Protein AF-J9H0K7-F1 (afdb_monomer_lite)

Sequence (136 aa):
MSNNYRELTGREKQRIKKLVTSFCANYDKEYGCLPLDCDCPMLGICFTNSALCRYFRKSVLPEDAGLEAVFTQTPTTHCKQCGKLFPTDGKRVYCSQRCAEEARRKQTAARVRKYRENNNRCNAFALGKPCVARLF

InterPro domains:
  IPR025973 Cysteine-rich VLP domain [PF14194] (6-73)

pLDDT: mean 77.42, std 16.1, range [38.78, 93.62]

Foldseek 3Di:
DPQPFDDDDPVLLVVLVVLCVPPPPQQDPVQDGNVVSDHDPSNDDDDGLVDDDPCCLPGRQVVDPVSNCVSVCQPWDAAPQPRDTARDDPPDRHRDPVSVVVVVVVVVVVVVVVVVVVVVVVVVVVVDDDDPDPDD

Structure (mmCIF, N/CA/C/O backbone):
data_AF-J9H0K7-F1
#
_entry.id   AF-J9H0K7-F1
#
loop_
_atom_site.group_PDB
_atom_site.id
_atom_site.type_symbol
_atom_site.label_atom_id
_atom_site.label_alt_id
_atom_site.label_comp_id
_atom_site.label_asym_id
_atom_site.label_entity_id
_atom_site.label_seq_id
_atom_site.pdbx_PDB_ins_code
_atom_site.Cartn_x
_atom_site.Cartn_y
_atom_site.Cartn_z
_atom_site.occupancy
_atom_site.B_iso_or_equiv
_atom_site.auth_seq_id
_atom_site.auth_comp_id
_atom_site.auth_asym_id
_atom_site.auth_atom_id
_atom_site.pdbx_PDB_model_num
ATOM 1 N N . MET A 1 1 ? -11.414 3.928 -0.462 1.00 40.09 1 MET A N 1
ATOM 2 C CA . MET A 1 1 ? -10.038 3.392 -0.420 1.00 40.09 1 MET A CA 1
ATOM 3 C C . MET A 1 1 ? -9.151 4.499 0.115 1.00 40.09 1 MET A C 1
ATOM 5 O O . MET A 1 1 ? -8.992 5.505 -0.561 1.00 40.09 1 MET A O 1
ATOM 9 N N . SER A 1 2 ? -8.705 4.401 1.366 1.00 41.78 2 SER A N 1
ATOM 10 C CA . SER A 1 2 ? -7.886 5.446 1.985 1.00 41.78 2 SER A CA 1
ATOM 11 C C . SER A 1 2 ? -6.498 5.417 1.344 1.00 41.78 2 SER A C 1
ATOM 13 O O . SER A 1 2 ? -5.718 4.509 1.621 1.00 41.78 2 SER A O 1
ATOM 15 N N . ASN A 1 3 ? -6.212 6.363 0.447 1.00 47.47 3 ASN A N 1
ATOM 16 C CA . ASN A 1 3 ? -4.878 6.539 -0.123 1.00 47.47 3 ASN A CA 1
ATOM 17 C C . ASN A 1 3 ? -3.938 7.016 0.990 1.00 47.47 3 ASN A C 1
ATOM 19 O O . ASN A 1 3 ? -3.848 8.208 1.275 1.00 47.47 3 ASN A O 1
ATOM 23 N N . ASN A 1 4 ? -3.261 6.076 1.648 1.00 54.38 4 ASN A N 1
ATOM 24 C CA . ASN A 1 4 ? -2.157 6.383 2.548 1.00 54.38 4 ASN A CA 1
ATOM 25 C C . ASN A 1 4 ? -0.970 6.853 1.697 1.00 54.38 4 ASN A C 1
ATOM 27 O O . ASN A 1 4 ? -0.172 6.043 1.222 1.00 54.38 4 ASN A O 1
ATOM 31 N N . TYR A 1 5 ? -0.880 8.167 1.479 1.00 57.59 5 TYR A N 1
ATOM 32 C CA . TYR A 1 5 ? 0.278 8.846 0.894 1.00 57.59 5 TYR A CA 1
ATOM 33 C C . TYR A 1 5 ? 1.451 8.787 1.880 1.00 57.59 5 TYR A C 1
ATOM 35 O O . TYR A 1 5 ? 1.783 9.760 2.548 1.00 57.59 5 TYR A O 1
ATOM 43 N N . ARG A 1 6 ? 2.048 7.602 2.018 1.00 69.31 6 ARG A N 1
ATOM 44 C CA . ARG A 1 6 ? 3.327 7.419 2.699 1.00 69.31 6 ARG A CA 1
ATOM 45 C C . ARG A 1 6 ? 4.438 7.562 1.669 1.00 69.31 6 ARG A C 1
ATOM 47 O O . ARG A 1 6 ? 4.398 6.922 0.618 1.00 69.31 6 ARG A O 1
ATOM 54 N N . GLU A 1 7 ? 5.423 8.388 1.991 1.00 71.44 7 GLU A N 1
ATOM 55 C CA . GLU A 1 7 ? 6.642 8.499 1.205 1.00 71.44 7 GLU A CA 1
ATOM 56 C C . GLU A 1 7 ? 7.530 7.269 1.443 1.00 71.44 7 GLU A C 1
ATOM 58 O O . GLU A 1 7 ? 7.718 6.824 2.581 1.00 71.44 7 GLU A O 1
ATOM 63 N N . LEU A 1 8 ? 8.046 6.686 0.361 1.00 75.44 8 LEU A N 1
ATOM 64 C CA . LEU A 1 8 ? 8.943 5.537 0.442 1.00 75.44 8 LEU A CA 1
ATOM 65 C C . LEU A 1 8 ? 10.319 5.954 0.961 1.00 75.44 8 LEU A C 1
ATOM 67 O O . LEU A 1 8 ? 10.913 6.930 0.499 1.00 75.44 8 LEU A O 1
ATOM 71 N N . THR A 1 9 ? 10.869 5.149 1.861 1.00 81.31 9 THR A N 1
ATOM 72 C CA . THR A 1 9 ? 12.253 5.275 2.320 1.00 81.31 9 THR A CA 1
ATOM 73 C C . THR A 1 9 ? 13.233 4.998 1.175 1.00 81.31 9 THR A C 1
ATOM 75 O O . THR A 1 9 ? 12.926 4.275 0.224 1.00 81.31 9 THR A O 1
ATOM 78 N N . GLY A 1 10 ? 14.462 5.516 1.274 1.00 81.44 10 GLY A N 1
ATOM 79 C CA . GLY A 1 10 ? 15.505 5.254 0.271 1.00 81.44 10 GLY A CA 1
ATOM 80 C C . GLY A 1 10 ? 15.779 3.759 0.050 1.00 81.44 10 GLY A C 1
ATOM 81 O O . GLY A 1 10 ? 15.972 3.334 -1.087 1.00 81.44 10 GLY A O 1
ATOM 82 N N . ARG A 1 11 ? 15.704 2.944 1.113 1.00 85.00 11 ARG A N 1
ATOM 83 C CA . ARG A 1 11 ? 15.857 1.480 1.033 1.00 85.00 11 ARG A CA 1
ATOM 84 C C . ARG A 1 11 ? 14.715 0.816 0.262 1.00 85.00 11 ARG A C 1
ATOM 86 O O . ARG A 1 11 ? 14.965 -0.061 -0.557 1.00 85.00 11 ARG A O 1
ATOM 93 N N . GLU A 1 12 ? 13.473 1.237 0.493 1.00 85.44 12 GLU A N 1
ATOM 94 C CA . GLU A 1 12 ? 12.313 0.729 -0.253 1.00 85.44 12 GLU A CA 1
ATOM 95 C C . GLU A 1 12 ? 12.421 1.103 -1.739 1.00 85.44 12 GLU A C 1
ATOM 97 O O . GLU A 1 12 ? 12.260 0.236 -2.596 1.00 85.44 12 GLU A O 1
ATOM 102 N N . LYS A 1 13 ? 12.814 2.347 -2.056 1.00 85.06 13 LYS A N 1
ATOM 103 C CA . LYS A 1 13 ? 13.068 2.783 -3.443 1.00 85.06 13 LYS A CA 1
ATOM 104 C C . LYS A 1 13 ? 14.152 1.932 -4.120 1.00 85.06 13 LYS A C 1
ATOM 106 O O . LYS A 1 13 ? 13.975 1.516 -5.259 1.00 85.06 13 LYS A O 1
ATOM 111 N N . GLN A 1 14 ? 15.256 1.635 -3.431 1.00 88.19 14 GLN A N 1
ATOM 112 C CA . GLN A 1 14 ? 16.325 0.776 -3.963 1.00 88.19 14 GLN A CA 1
ATOM 113 C C . GLN A 1 14 ? 15.848 -0.654 -4.249 1.00 88.19 14 GLN A C 1
ATOM 115 O O . GLN A 1 14 ? 16.194 -1.212 -5.288 1.00 88.19 14 GLN A O 1
ATOM 120 N N . ARG A 1 15 ? 15.031 -1.240 -3.365 1.00 89.94 15 ARG A N 1
ATOM 121 C CA . ARG A 1 15 ? 14.465 -2.585 -3.572 1.00 89.94 15 ARG A CA 1
ATOM 122 C C . ARG A 1 15 ? 13.531 -2.629 -4.774 1.00 89.94 15 ARG A C 1
ATOM 124 O O . ARG A 1 15 ? 13.651 -3.538 -5.585 1.00 89.94 15 ARG A O 1
ATOM 131 N N . ILE A 1 16 ? 12.672 -1.620 -4.935 1.00 89.38 16 ILE A N 1
ATOM 132 C CA . ILE A 1 16 ? 11.809 -1.491 -6.119 1.00 89.38 16 ILE A CA 1
ATOM 133 C C . ILE A 1 16 ? 12.656 -1.422 -7.386 1.00 89.38 16 ILE A C 1
ATOM 135 O O . ILE A 1 16 ? 12.414 -2.192 -8.310 1.00 89.38 16 ILE A O 1
ATOM 139 N N . LYS A 1 17 ? 13.681 -0.558 -7.410 1.00 90.00 17 LYS A N 1
ATOM 140 C CA . LYS A 1 17 ? 14.594 -0.453 -8.556 1.00 90.00 17 LYS A CA 1
ATOM 141 C C . LYS A 1 17 ? 15.212 -1.803 -8.901 1.00 90.00 17 LYS A C 1
ATOM 143 O O . LYS A 1 17 ? 15.156 -2.207 -10.056 1.00 90.00 17 LYS A O 1
ATOM 148 N N . LYS A 1 18 ? 15.724 -2.524 -7.896 1.00 92.12 18 LYS A N 1
ATOM 149 C CA . LYS A 1 18 ? 16.296 -3.862 -8.080 1.00 92.12 18 LYS A CA 1
ATOM 150 C C . LYS A 1 18 ? 15.282 -4.811 -8.717 1.00 92.12 18 LYS A C 1
ATOM 152 O O . LYS A 1 18 ? 15.577 -5.370 -9.765 1.00 92.12 18 LYS A O 1
ATOM 157 N N . LEU A 1 19 ? 14.089 -4.923 -8.134 1.00 92.56 19 LEU A N 1
ATOM 158 C CA . LEU A 1 19 ? 13.028 -5.801 -8.628 1.00 92.56 19 LEU A CA 1
ATOM 159 C C . LEU A 1 19 ? 12.619 -5.493 -10.070 1.00 92.56 19 LEU A C 1
ATOM 161 O O . LEU A 1 19 ? 12.466 -6.408 -10.873 1.00 92.56 19 LEU A O 1
ATOM 165 N N . VAL A 1 20 ? 12.479 -4.212 -10.414 1.00 91.31 20 VAL A N 1
ATOM 166 C CA . VAL A 1 20 ? 12.173 -3.795 -11.787 1.00 91.31 20 VAL A CA 1
ATOM 167 C C . VAL A 1 20 ? 13.286 -4.240 -12.732 1.00 91.31 20 VAL A C 1
ATOM 169 O O . VAL A 1 20 ? 13.004 -4.876 -13.738 1.00 91.31 20 VAL A O 1
ATOM 172 N N . THR A 1 21 ? 14.546 -3.974 -12.386 1.00 91.56 21 THR A N 1
ATOM 173 C CA . THR A 1 21 ? 15.681 -4.307 -13.258 1.00 91.56 21 THR A CA 1
ATOM 174 C C . THR A 1 21 ? 15.970 -5.803 -13.376 1.00 91.56 21 THR A C 1
ATOM 176 O O . THR A 1 21 ? 16.579 -6.202 -14.360 1.00 91.56 21 THR A O 1
ATOM 179 N N . SER A 1 22 ? 15.584 -6.624 -12.391 1.00 91.38 22 SER A N 1
ATOM 180 C CA . SER A 1 22 ? 15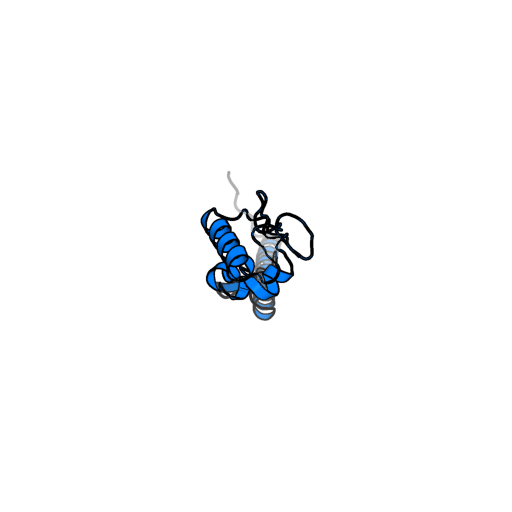.937 -8.051 -12.366 1.00 91.38 22 SER A CA 1
ATOM 181 C C . SER A 1 22 ? 14.785 -9.004 -12.678 1.00 91.38 22 SER A C 1
ATOM 183 O O . SER A 1 22 ? 15.051 -10.110 -13.130 1.00 91.38 22 SER A O 1
ATOM 185 N N . PHE A 1 23 ? 13.531 -8.617 -12.423 1.00 92.06 23 PHE A N 1
ATOM 186 C CA . PHE A 1 23 ? 12.375 -9.523 -12.523 1.00 92.06 23 PHE A CA 1
ATOM 187 C C . PHE A 1 23 ? 11.227 -8.995 -13.395 1.00 92.06 23 PHE A C 1
ATOM 189 O O . PHE A 1 23 ? 10.316 -9.751 -13.725 1.00 92.06 23 PHE A O 1
ATOM 196 N N . CYS A 1 24 ? 11.213 -7.714 -13.775 1.00 93.25 24 CYS A N 1
ATOM 197 C CA . CYS A 1 24 ? 10.124 -7.186 -14.595 1.00 93.25 24 CYS A CA 1
ATOM 198 C C . CYS A 1 24 ? 10.302 -7.588 -16.064 1.00 93.25 24 CYS A C 1
ATOM 200 O O . CYS A 1 24 ? 11.134 -7.020 -16.761 1.00 93.25 24 CYS A O 1
ATOM 202 N N . ALA A 1 25 ? 9.447 -8.484 -16.566 1.00 93.62 25 ALA A N 1
ATOM 203 C CA . ALA A 1 25 ? 9.477 -8.915 -17.971 1.00 93.62 25 ALA A CA 1
ATOM 204 C C . ALA A 1 25 ? 9.168 -7.794 -18.984 1.00 93.62 25 ALA A C 1
ATOM 206 O O . ALA A 1 25 ? 9.424 -7.938 -20.172 1.00 93.62 25 ALA A O 1
ATOM 207 N N . ASN A 1 26 ? 8.599 -6.681 -18.514 1.00 91.69 26 ASN A N 1
ATOM 208 C CA . ASN A 1 26 ? 8.220 -5.531 -19.337 1.00 91.69 26 ASN A CA 1
ATOM 209 C C . ASN A 1 26 ? 9.252 -4.394 -19.295 1.00 91.69 26 ASN A C 1
ATOM 211 O O . ASN A 1 26 ? 8.959 -3.299 -19.777 1.00 91.69 26 ASN A O 1
ATOM 215 N N . TYR A 1 27 ? 10.388 -4.602 -18.627 1.00 92.69 27 TYR A N 1
ATOM 216 C CA . TYR A 1 27 ? 11.428 -3.594 -18.479 1.00 92.69 27 TYR A CA 1
ATOM 217 C C . TYR A 1 27 ? 12.668 -3.984 -19.276 1.00 92.69 27 TYR A C 1
ATOM 219 O O . TYR A 1 27 ? 13.203 -5.075 -19.098 1.00 92.69 27 TYR A O 1
ATOM 227 N N . ASP A 1 28 ? 13.140 -3.049 -20.089 1.00 91.19 28 ASP A N 1
ATOM 228 C CA . ASP A 1 28 ? 14.411 -3.103 -20.788 1.00 91.19 28 ASP A CA 1
ATOM 229 C C . ASP A 1 28 ? 15.289 -1.905 -20.384 1.00 91.19 28 ASP A C 1
ATOM 231 O O . ASP A 1 28 ? 14.794 -0.830 -20.038 1.00 91.19 28 ASP A O 1
ATOM 235 N N . LYS A 1 29 ? 16.613 -2.090 -20.382 1.00 86.75 29 LYS A N 1
ATOM 236 C CA . LYS A 1 29 ? 17.559 -1.057 -19.938 1.00 86.75 29 LYS A CA 1
ATOM 237 C C . LYS A 1 29 ? 17.744 0.065 -20.964 1.00 86.75 29 LYS A C 1
ATOM 239 O O . LYS A 1 29 ? 18.021 1.190 -20.555 1.00 86.75 29 LYS A O 1
ATOM 244 N N . GLU A 1 30 ? 17.646 -0.242 -22.252 1.00 87.62 30 GLU A N 1
ATOM 245 C CA . GLU A 1 30 ? 17.814 0.711 -23.353 1.00 87.62 30 GLU A CA 1
ATOM 246 C C . GLU A 1 30 ? 16.490 1.394 -23.695 1.00 87.62 30 GLU A C 1
ATOM 248 O O . GLU A 1 30 ? 16.465 2.603 -23.913 1.00 87.62 30 GLU A O 1
ATOM 253 N N . TYR A 1 31 ? 15.389 0.638 -23.681 1.00 85.38 31 TYR A N 1
ATOM 254 C CA . TYR A 1 31 ? 14.077 1.118 -24.132 1.00 85.38 31 TYR A CA 1
ATOM 255 C C . TYR A 1 31 ? 13.106 1.477 -22.995 1.00 85.38 31 TYR A C 1
ATOM 257 O O . TYR A 1 31 ? 12.049 2.055 -23.241 1.00 85.38 31 TYR A O 1
ATOM 265 N N . GLY A 1 32 ? 13.430 1.161 -21.738 1.00 88.19 32 GLY A N 1
ATOM 266 C CA . GLY A 1 32 ? 12.565 1.457 -20.596 1.00 88.19 32 GLY A CA 1
ATOM 267 C C . GLY A 1 32 ? 11.390 0.481 -20.472 1.00 88.19 32 GLY A C 1
ATOM 268 O O . GLY A 1 32 ? 11.569 -0.734 -20.437 1.00 88.19 32 GLY A O 1
ATOM 269 N N . CYS A 1 33 ? 10.167 0.984 -20.299 1.00 90.38 33 CYS A N 1
ATOM 270 C CA . CYS A 1 33 ? 8.979 0.145 -20.149 1.00 90.38 33 CYS A CA 1
ATOM 271 C C . CYS A 1 33 ? 8.351 -0.162 -21.514 1.00 90.38 33 CYS A C 1
ATOM 273 O O . CYS A 1 33 ? 7.629 0.673 -22.049 1.00 90.38 33 CYS A O 1
ATOM 275 N N . LEU A 1 34 ? 8.555 -1.381 -22.025 1.00 89.88 34 LEU A N 1
ATOM 276 C CA . LEU A 1 34 ? 8.142 -1.785 -23.380 1.00 89.88 34 LEU A CA 1
ATOM 277 C C . LEU A 1 34 ? 6.652 -1.537 -23.689 1.00 89.88 34 LEU A C 1
ATOM 279 O O . 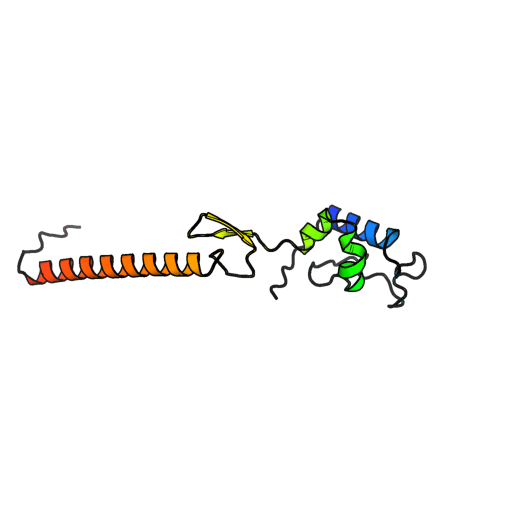LEU A 1 34 ? 6.347 -1.044 -24.762 1.00 89.88 34 LEU A O 1
ATOM 283 N N . PRO A 1 35 ? 5.687 -1.813 -22.785 1.00 88.50 35 PRO A N 1
ATOM 284 C CA . PRO A 1 35 ? 4.276 -1.555 -23.083 1.00 88.50 35 PRO A CA 1
ATOM 285 C C . PRO A 1 35 ? 3.884 -0.071 -23.098 1.00 88.50 35 PRO A C 1
ATOM 287 O O . PRO A 1 35 ? 2.754 0.245 -23.463 1.00 88.50 35 PRO A O 1
ATOM 290 N N . LEU A 1 36 ? 4.742 0.815 -22.588 1.00 84.75 36 LEU A N 1
ATOM 291 C CA . LEU A 1 36 ? 4.467 2.247 -22.451 1.00 84.75 36 LEU A CA 1
ATOM 292 C C . LEU A 1 36 ? 5.377 3.116 -23.329 1.00 84.75 36 LEU A C 1
ATOM 294 O O . LEU A 1 36 ? 5.151 4.323 -23.371 1.00 84.75 36 LEU A O 1
ATOM 298 N N . ASP A 1 37 ? 6.391 2.525 -23.971 1.00 85.62 37 ASP A N 1
ATOM 299 C CA . ASP A 1 37 ? 7.416 3.204 -24.774 1.00 85.62 37 ASP A CA 1
ATOM 300 C C . ASP A 1 37 ? 8.007 4.448 -24.080 1.00 85.62 37 ASP A C 1
ATOM 302 O O . ASP A 1 37 ? 8.245 5.491 -24.690 1.00 85.62 37 ASP A O 1
ATOM 306 N N . CYS A 1 38 ? 8.200 4.364 -22.761 1.00 84.38 38 CYS A N 1
ATOM 307 C CA . CYS A 1 38 ? 8.736 5.451 -21.948 1.00 84.38 38 CYS A CA 1
ATOM 308 C C . CYS A 1 38 ? 9.507 4.932 -20.730 1.00 84.38 38 CYS A C 1
ATOM 310 O O . CYS A 1 38 ? 9.494 3.736 -20.415 1.00 84.38 38 CYS A O 1
ATOM 312 N N . ASP A 1 39 ? 10.162 5.847 -20.012 1.00 85.62 39 ASP A N 1
ATOM 313 C CA . ASP A 1 39 ? 10.842 5.524 -18.762 1.00 85.62 39 ASP A CA 1
ATOM 314 C C . ASP A 1 39 ? 9.905 4.812 -17.787 1.00 85.62 39 ASP A C 1
ATOM 316 O O . ASP A 1 39 ? 8.753 5.201 -17.573 1.00 85.62 39 ASP A O 1
ATOM 320 N N . CYS A 1 40 ? 10.417 3.762 -17.142 1.00 86.50 40 CYS A N 1
ATOM 321 C CA . CYS A 1 40 ? 9.610 3.007 -16.204 1.00 86.50 40 CYS A CA 1
ATOM 322 C C . CYS A 1 40 ? 9.138 3.926 -15.063 1.00 86.50 40 CYS A C 1
ATOM 324 O O . CYS A 1 40 ? 9.970 4.441 -14.306 1.00 86.50 40 CYS A O 1
ATOM 326 N N . PRO A 1 41 ? 7.817 4.067 -14.834 1.00 80.25 41 PRO A N 1
ATOM 327 C CA . PRO A 1 41 ? 7.307 4.898 -13.744 1.00 80.25 41 PRO A CA 1
ATOM 328 C C . PRO A 1 41 ? 7.768 4.374 -12.379 1.00 80.25 41 PRO A C 1
ATOM 330 O O . PRO A 1 41 ? 7.802 5.118 -11.402 1.00 80.25 41 PRO A O 1
ATOM 333 N N . MET A 1 42 ? 8.163 3.095 -12.313 1.00 82.00 42 MET A N 1
ATOM 334 C CA . MET A 1 42 ? 8.717 2.465 -11.118 1.00 82.00 42 MET A CA 1
ATOM 335 C C . MET A 1 42 ? 10.208 2.765 -10.888 1.00 82.00 42 MET A C 1
ATOM 337 O O . MET A 1 42 ? 10.785 2.210 -9.957 1.00 82.00 42 MET A O 1
ATOM 341 N N . LEU A 1 43 ? 10.843 3.611 -11.706 1.00 83.25 43 LEU A N 1
ATOM 342 C CA . LEU A 1 43 ? 12.234 4.060 -11.548 1.00 83.25 43 LEU A CA 1
ATOM 343 C C . LEU A 1 43 ? 12.364 5.587 -11.375 1.00 83.25 43 LEU A C 1
ATOM 345 O O . LEU A 1 43 ? 13.461 6.065 -11.074 1.00 83.25 43 LEU A O 1
ATOM 349 N N . GLY A 1 44 ? 11.259 6.329 -11.519 1.00 74.12 44 GLY A N 1
ATOM 350 C CA . GLY A 1 44 ? 11.207 7.792 -11.473 1.00 74.12 44 GLY A CA 1
ATOM 351 C C . GLY A 1 44 ? 11.348 8.418 -10.078 1.00 74.12 44 GLY A C 1
ATOM 352 O O . GLY A 1 44 ? 11.526 7.748 -9.064 1.00 74.12 44 GLY A O 1
ATOM 353 N N . ILE A 1 45 ? 11.286 9.750 -10.024 1.00 56.78 45 ILE A N 1
ATOM 354 C CA . ILE A 1 45 ? 11.656 10.550 -8.841 1.00 56.78 45 ILE A CA 1
ATOM 355 C C . ILE A 1 45 ? 10.529 10.589 -7.781 1.00 56.78 45 ILE A C 1
ATOM 357 O O . ILE A 1 45 ? 10.799 10.733 -6.586 1.00 56.78 45 ILE A O 1
ATOM 361 N N . CYS A 1 46 ? 9.272 10.368 -8.183 1.00 52.66 46 CYS A N 1
ATOM 362 C CA . CYS A 1 46 ? 8.087 10.647 -7.364 1.00 52.66 46 CYS A CA 1
ATOM 363 C C . CYS A 1 46 ? 7.267 9.380 -7.068 1.00 52.66 46 CYS A C 1
ATOM 365 O O . CYS A 1 46 ? 6.227 9.143 -7.680 1.00 52.66 46 CYS A O 1
ATOM 367 N N . PHE A 1 47 ? 7.701 8.560 -6.109 1.00 57.81 47 PHE A N 1
ATOM 368 C CA . PHE A 1 47 ? 6.878 7.440 -5.642 1.00 57.81 47 PHE A CA 1
ATOM 369 C C . PHE A 1 47 ? 5.917 7.888 -4.545 1.00 57.81 47 PHE A C 1
ATOM 371 O O . PHE A 1 47 ? 6.342 8.277 -3.459 1.00 57.81 47 PHE A O 1
ATOM 378 N N . THR A 1 48 ? 4.623 7.732 -4.794 1.00 56.53 48 THR A N 1
ATOM 379 C CA . THR A 1 48 ? 3.610 7.645 -3.739 1.00 56.53 48 THR A CA 1
ATOM 380 C C . THR A 1 48 ? 3.046 6.225 -3.755 1.00 56.53 48 THR A C 1
ATOM 382 O O . THR A 1 48 ? 2.849 5.653 -4.829 1.00 56.53 48 THR A O 1
ATOM 385 N N . ASN A 1 49 ? 2.804 5.623 -2.581 1.00 59.94 49 ASN A N 1
ATOM 386 C CA . ASN A 1 49 ? 2.302 4.240 -2.461 1.00 59.94 49 ASN A CA 1
ATOM 387 C C . ASN A 1 49 ? 1.032 3.951 -3.294 1.00 59.94 49 ASN A C 1
ATOM 389 O O . ASN A 1 49 ? 0.738 2.793 -3.586 1.00 59.94 49 ASN A O 1
ATOM 393 N N . SER A 1 50 ? 0.274 4.981 -3.684 1.00 58.22 50 SER A N 1
ATOM 394 C CA . SER A 1 50 ? -0.969 4.882 -4.456 1.00 58.22 50 SER A CA 1
A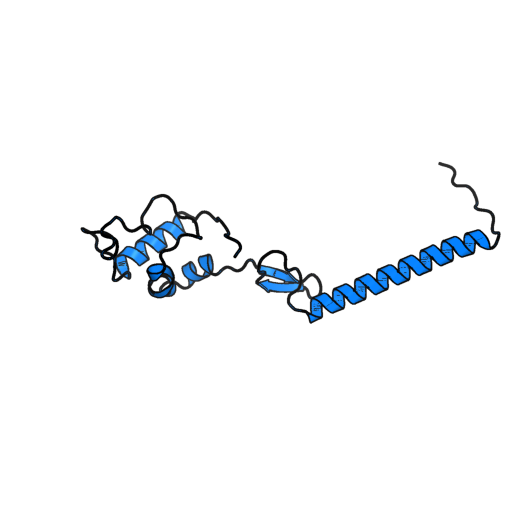TOM 395 C C . SER A 1 50 ? -0.783 4.712 -5.971 1.00 58.22 50 SER A C 1
ATOM 397 O O . SER A 1 50 ? -1.754 4.370 -6.644 1.00 58.22 50 SER A O 1
ATOM 399 N N . ALA A 1 51 ? 0.425 4.898 -6.515 1.00 68.81 51 ALA A N 1
ATOM 400 C CA . ALA A 1 51 ? 0.681 4.893 -7.961 1.00 68.81 51 ALA A CA 1
ATOM 401 C C . ALA A 1 51 ? 1.582 3.737 -8.437 1.00 68.81 51 ALA A C 1
ATOM 403 O O . ALA A 1 51 ? 2.242 3.850 -9.469 1.00 68.81 51 ALA A O 1
ATOM 404 N N . LEU A 1 52 ? 1.634 2.616 -7.706 1.00 77.06 52 LEU A N 1
ATOM 405 C CA . LEU A 1 52 ? 2.374 1.444 -8.179 1.00 77.06 52 LEU A CA 1
ATOM 406 C C . LEU A 1 52 ? 1.804 0.921 -9.505 1.00 77.06 52 LEU A C 1
ATOM 408 O O . LEU A 1 52 ? 0.591 0.758 -9.661 1.00 77.06 52 LEU A O 1
ATOM 412 N N . CYS A 1 53 ? 2.698 0.587 -10.438 1.00 85.06 53 CYS A N 1
ATOM 413 C CA . CYS A 1 53 ? 2.351 -0.068 -11.693 1.00 85.06 53 CYS A CA 1
ATOM 414 C C . CYS A 1 53 ? 1.557 -1.356 -11.412 1.00 85.06 53 CYS A C 1
ATOM 416 O O . CYS A 1 53 ? 1.935 -2.169 -10.564 1.00 85.06 53 CYS A O 1
ATOM 418 N N . ARG A 1 54 ? 0.448 -1.559 -12.139 1.00 86.50 54 ARG A N 1
ATOM 419 C CA . ARG A 1 54 ? -0.439 -2.719 -11.938 1.00 86.50 54 ARG A CA 1
ATOM 420 C C . ARG A 1 54 ? 0.285 -4.045 -12.164 1.00 86.50 54 ARG A C 1
ATOM 422 O O . ARG A 1 54 ? 0.059 -4.979 -11.402 1.00 86.50 54 ARG A O 1
ATOM 429 N N . TYR A 1 55 ? 1.142 -4.111 -13.184 1.00 89.38 55 TYR A N 1
ATOM 430 C CA . TYR A 1 55 ? 1.958 -5.291 -13.459 1.00 89.38 55 TYR A CA 1
ATOM 431 C C . TYR A 1 55 ? 2.974 -5.520 -12.341 1.00 89.38 55 TYR A C 1
ATOM 433 O O . TYR A 1 55 ? 3.031 -6.611 -11.783 1.00 89.38 55 TYR A O 1
ATOM 441 N N . PHE A 1 56 ? 3.687 -4.464 -11.930 1.00 89.69 56 PHE A N 1
ATOM 442 C CA . PHE A 1 56 ? 4.640 -4.543 -10.824 1.00 89.69 56 PHE A CA 1
ATOM 443 C C . PHE A 1 56 ? 3.980 -5.110 -9.563 1.00 89.69 56 PHE A C 1
ATOM 445 O O . PHE A 1 56 ? 4.453 -6.096 -9.016 1.00 89.69 56 PHE A O 1
ATOM 452 N N . ARG A 1 57 ? 2.829 -4.567 -9.151 1.00 87.38 57 ARG A N 1
ATOM 453 C CA . ARG A 1 57 ? 2.115 -5.024 -7.950 1.00 87.38 57 ARG A CA 1
ATOM 454 C C . ARG A 1 57 ? 1.678 -6.491 -8.011 1.00 87.38 57 ARG A C 1
ATOM 456 O O . ARG A 1 57 ? 1.642 -7.137 -6.973 1.00 87.38 57 ARG A O 1
ATOM 463 N N . LYS A 1 58 ? 1.289 -6.991 -9.186 1.00 88.19 58 LYS A N 1
ATOM 464 C CA . LYS A 1 58 ? 0.745 -8.349 -9.341 1.00 88.19 58 LYS A CA 1
ATOM 465 C C . LYS A 1 58 ? 1.810 -9.411 -9.595 1.00 88.19 58 LYS A C 1
ATOM 467 O O . LYS A 1 58 ? 1.624 -10.538 -9.162 1.00 88.19 58 LYS A O 1
ATOM 472 N N . SER A 1 59 ? 2.865 -9.064 -10.325 1.00 90.94 59 SER A N 1
ATOM 473 C CA . SER A 1 59 ? 3.791 -10.045 -10.903 1.00 90.94 59 SER A CA 1
ATOM 474 C C . SER A 1 59 ? 5.230 -9.881 -10.433 1.00 90.94 59 SER A C 1
ATOM 476 O O . SER A 1 59 ? 5.978 -10.841 -10.494 1.00 90.94 59 SER A O 1
ATOM 478 N N . VAL A 1 60 ? 5.625 -8.692 -9.970 1.00 91.69 60 VAL A N 1
ATOM 479 C CA . VAL A 1 60 ? 7.022 -8.400 -9.599 1.00 91.69 60 VAL A CA 1
ATOM 480 C C . VAL A 1 60 ? 7.175 -8.204 -8.088 1.00 91.69 60 VAL A C 1
ATOM 482 O O . VAL A 1 60 ? 8.136 -8.670 -7.492 1.00 91.69 60 VAL A O 1
ATOM 485 N N . LEU A 1 61 ? 6.219 -7.529 -7.447 1.00 89.69 61 LEU A N 1
ATOM 486 C CA . LEU A 1 61 ? 6.215 -7.262 -6.010 1.00 89.69 61 LEU A CA 1
ATOM 487 C C . LEU A 1 61 ? 6.161 -8.534 -5.140 1.00 89.69 61 LEU A C 1
ATOM 489 O O . LEU A 1 61 ? 6.843 -8.529 -4.116 1.00 89.69 61 LEU A O 1
ATOM 493 N N . PRO A 1 62 ? 5.429 -9.609 -5.511 1.00 90.06 62 PRO A N 1
ATOM 494 C CA . PRO A 1 62 ? 5.410 -10.845 -4.723 1.00 90.06 62 PRO A CA 1
ATOM 495 C C . PRO A 1 62 ? 6.775 -11.533 -4.577 1.00 90.06 62 PRO A C 1
ATOM 497 O O . PRO A 1 62 ? 6.959 -12.303 -3.639 1.00 90.06 62 PRO A O 1
ATOM 500 N N . GLU A 1 63 ? 7.751 -11.233 -5.445 1.00 91.50 63 GLU A N 1
ATOM 501 C CA . GLU A 1 63 ? 9.118 -11.770 -5.313 1.00 91.50 63 GLU A CA 1
ATOM 502 C C . GLU A 1 63 ? 9.881 -11.203 -4.111 1.00 91.50 63 GLU A C 1
ATOM 504 O O . GLU A 1 63 ? 10.916 -11.728 -3.701 1.00 91.50 63 GLU A O 1
ATOM 509 N N . ASP A 1 64 ? 9.373 -10.131 -3.505 1.00 87.44 64 ASP A N 1
ATOM 510 C CA . ASP A 1 64 ? 9.909 -9.596 -2.268 1.00 87.44 64 ASP A CA 1
ATOM 511 C C . ASP A 1 64 ? 8.800 -9.442 -1.224 1.00 87.44 64 ASP A C 1
ATOM 513 O O . ASP A 1 64 ? 8.249 -8.358 -1.024 1.00 87.44 64 ASP A O 1
ATOM 517 N N . ALA A 1 65 ? 8.535 -10.525 -0.490 1.00 84.38 65 ALA A N 1
ATOM 518 C CA . ALA A 1 65 ? 7.545 -10.564 0.589 1.00 84.38 65 ALA A CA 1
ATOM 519 C C . ALA A 1 65 ? 7.758 -9.468 1.655 1.00 84.38 65 ALA A C 1
ATOM 521 O O . ALA A 1 65 ? 6.804 -8.949 2.240 1.00 84.38 65 ALA A O 1
ATOM 522 N N . GLY A 1 66 ? 9.011 -9.076 1.913 1.00 83.25 66 GLY A N 1
ATOM 523 C CA . GLY A 1 66 ? 9.318 -8.025 2.882 1.00 83.25 66 GLY A CA 1
ATOM 524 C C . GLY A 1 66 ? 8.933 -6.636 2.374 1.00 83.25 66 GLY A C 1
ATOM 525 O O . GLY A 1 66 ? 8.510 -5.788 3.158 1.00 83.25 66 GLY A O 1
ATOM 526 N N . LEU A 1 67 ? 9.079 -6.396 1.071 1.00 85.12 67 LEU A N 1
ATOM 527 C CA . LEU A 1 67 ? 8.624 -5.169 0.429 1.00 85.12 67 LEU A CA 1
ATOM 528 C C . LEU A 1 67 ? 7.104 -5.190 0.210 1.00 85.12 67 LEU A C 1
ATOM 530 O O . LEU A 1 67 ? 6.443 -4.181 0.440 1.00 85.12 67 LEU A O 1
ATOM 534 N N . GLU A 1 68 ? 6.526 -6.332 -0.156 1.00 84.69 68 GLU A N 1
ATOM 535 C CA . GLU A 1 68 ? 5.080 -6.518 -0.277 1.00 84.69 68 GLU A CA 1
ATOM 536 C C . GLU A 1 68 ? 4.361 -6.183 1.034 1.00 84.69 68 GLU A C 1
ATOM 538 O O . GLU A 1 68 ? 3.359 -5.464 1.019 1.00 84.69 68 GLU A O 1
ATOM 543 N N . ALA A 1 69 ? 4.913 -6.600 2.179 1.00 80.50 69 ALA A N 1
ATOM 544 C CA . ALA A 1 69 ? 4.405 -6.247 3.503 1.00 80.50 69 ALA A CA 1
ATOM 545 C C . ALA A 1 69 ? 4.323 -4.725 3.727 1.00 80.50 69 ALA A C 1
ATOM 547 O O . ALA A 1 69 ? 3.427 -4.250 4.417 1.00 80.50 69 ALA A O 1
ATOM 548 N N . VAL A 1 70 ? 5.217 -3.927 3.134 1.00 78.56 70 VAL A N 1
ATOM 549 C CA . VAL A 1 70 ? 5.167 -2.453 3.216 1.00 78.56 70 VAL A CA 1
ATOM 550 C C . VAL A 1 70 ? 3.944 -1.896 2.494 1.00 78.56 70 VAL A C 1
ATOM 552 O O . VAL A 1 70 ? 3.305 -0.964 2.984 1.00 78.56 70 VAL A O 1
ATOM 555 N N . PHE A 1 71 ? 3.594 -2.479 1.350 1.00 76.12 71 PHE A N 1
ATOM 556 C CA . PHE A 1 71 ? 2.462 -2.044 0.531 1.00 76.12 71 PHE A CA 1
ATOM 557 C C . PHE A 1 71 ? 1.127 -2.668 0.949 1.00 76.12 71 PHE A C 1
ATOM 559 O O . PHE A 1 71 ? 0.068 -2.139 0.609 1.00 76.12 71 PHE A O 1
ATOM 566 N N . THR A 1 72 ? 1.167 -3.771 1.693 1.00 71.81 72 THR A N 1
ATOM 567 C CA . THR A 1 72 ? -0.006 -4.474 2.235 1.00 71.81 72 THR A CA 1
ATOM 568 C C . THR A 1 72 ? -0.264 -4.171 3.708 1.00 71.81 72 THR A C 1
ATOM 570 O O . THR A 1 72 ? -1.264 -4.649 4.237 1.00 71.81 72 THR A O 1
ATOM 573 N N . GLN A 1 73 ? 0.577 -3.353 4.358 1.00 62.16 73 GLN A N 1
ATOM 574 C CA . GLN A 1 73 ? 0.408 -2.887 5.737 1.00 62.16 73 GLN A CA 1
ATOM 575 C C . GLN A 1 73 ? -0.938 -2.160 5.910 1.00 62.16 73 GLN A C 1
ATOM 577 O O . GLN A 1 73 ? -1.045 -0.935 5.842 1.00 62.16 73 GLN A O 1
ATOM 582 N N . THR A 1 74 ? -1.993 -2.929 6.171 1.00 60.50 74 THR A N 1
ATOM 583 C CA . THR A 1 74 ? -3.206 -2.444 6.816 1.00 60.50 74 THR A CA 1
ATOM 584 C C . THR A 1 74 ? -2.781 -1.935 8.187 1.00 60.50 74 THR A C 1
ATOM 586 O O . THR A 1 74 ? -2.230 -2.732 8.955 1.00 60.50 74 THR A O 1
ATOM 589 N N . PRO A 1 75 ? -2.977 -0.644 8.510 1.00 60.72 75 PRO A N 1
ATOM 590 C CA . PRO A 1 75 ? -2.606 -0.123 9.815 1.00 60.72 75 PRO A CA 1
ATOM 591 C C . PRO A 1 75 ? -3.261 -0.999 10.880 1.00 60.72 75 PRO A C 1
ATOM 593 O O . PRO A 1 75 ? -4.467 -1.233 10.851 1.00 60.72 75 PRO A O 1
ATOM 596 N N . THR A 1 76 ? -2.461 -1.562 11.777 1.00 67.31 76 THR A N 1
ATOM 597 C CA . THR A 1 76 ? -2.963 -2.406 12.857 1.00 67.31 76 THR A CA 1
ATOM 598 C C . THR A 1 76 ? -3.241 -1.535 14.070 1.00 67.31 76 THR A C 1
ATOM 600 O O . THR A 1 76 ? -2.454 -0.667 14.444 1.00 67.31 76 THR A O 1
ATOM 603 N N . THR A 1 77 ? -4.401 -1.729 14.689 1.00 77.25 77 THR A N 1
ATOM 604 C CA . THR A 1 77 ? -4.770 -1.035 15.924 1.00 77.25 77 THR A CA 1
ATOM 605 C C . THR A 1 77 ? -5.225 -2.039 16.973 1.00 77.25 77 THR A C 1
ATOM 607 O O . THR A 1 77 ? -5.565 -3.182 16.661 1.00 77.25 77 THR A O 1
ATOM 610 N N . HIS A 1 78 ? -5.200 -1.627 18.236 1.00 85.12 78 HIS A N 1
ATOM 611 C CA . HIS A 1 78 ? -5.650 -2.460 19.343 1.00 85.12 78 HIS A CA 1
ATOM 612 C C . HIS A 1 78 ? -7.163 -2.313 19.503 1.00 85.12 78 HIS A C 1
ATOM 614 O O . HIS A 1 78 ? -7.703 -1.206 19.539 1.00 85.12 78 HIS A O 1
ATOM 620 N N . CYS A 1 79 ? -7.872 -3.433 19.620 1.00 87.94 79 CYS A N 1
ATOM 621 C CA . CYS A 1 79 ? -9.306 -3.417 19.880 1.00 87.94 79 CYS A CA 1
ATOM 622 C C . CYS A 1 79 ? -9.591 -2.810 21.256 1.00 87.94 79 CYS A C 1
ATOM 624 O O . CYS A 1 79 ? -9.161 -3.354 22.270 1.00 87.94 79 CYS A O 1
ATOM 626 N N . LYS A 1 80 ? -10.410 -1.752 21.319 1.00 87.56 80 LYS A N 1
ATOM 627 C CA . LYS A 1 80 ? -10.777 -1.110 22.599 1.00 87.56 80 LYS A CA 1
ATOM 628 C C . LYS A 1 80 ? -11.522 -2.017 23.583 1.00 87.56 80 LYS A C 1
ATOM 630 O O . LYS A 1 80 ? -11.632 -1.665 24.750 1.00 87.56 80 LYS A O 1
ATOM 635 N N . GLN A 1 81 ? -12.070 -3.142 23.120 1.00 89.75 81 GLN A N 1
ATOM 636 C CA . GLN A 1 81 ? -12.807 -4.077 23.972 1.00 89.75 81 GLN A CA 1
ATOM 637 C C . GLN A 1 81 ? -11.951 -5.254 24.450 1.00 89.75 81 GLN A C 1
ATOM 639 O O . GLN A 1 81 ? -12.020 -5.605 25.622 1.00 89.75 81 GLN A O 1
ATOM 644 N N . CYS A 1 82 ? -11.183 -5.886 23.556 1.00 88.06 82 CYS A N 1
ATOM 645 C CA . CYS A 1 82 ? -10.444 -7.117 23.867 1.00 88.06 82 CYS A CA 1
ATOM 646 C C . CYS A 1 82 ? -8.918 -6.970 23.810 1.00 88.06 82 CYS A C 1
ATOM 648 O O . CYS A 1 82 ? -8.217 -7.954 24.008 1.00 88.06 82 CYS A O 1
ATOM 650 N N . GLY A 1 83 ? -8.394 -5.787 23.477 1.00 85.06 83 GLY A N 1
ATOM 651 C CA . GLY A 1 83 ? -6.957 -5.508 23.395 1.00 85.06 83 GLY A CA 1
ATOM 652 C C . GLY A 1 83 ? -6.229 -6.149 22.210 1.00 85.06 83 GLY A C 1
ATOM 653 O O . GLY A 1 83 ? -5.098 -5.774 21.927 1.00 85.06 83 GLY A O 1
ATOM 654 N N . LYS A 1 84 ? -6.860 -7.075 21.477 1.00 84.44 84 LYS A N 1
ATOM 655 C CA . LYS A 1 84 ? -6.230 -7.765 20.342 1.00 84.44 84 LYS A CA 1
ATOM 656 C C . LYS A 1 84 ? -5.853 -6.791 19.226 1.00 84.44 84 LYS A C 1
ATOM 658 O O . LYS A 1 84 ? -6.661 -5.930 18.863 1.00 84.44 84 LYS A O 1
ATOM 663 N N . LEU A 1 85 ? -4.662 -6.985 18.660 1.00 80.75 85 LEU A N 1
ATOM 664 C CA . LEU A 1 85 ? -4.227 -6.347 17.419 1.00 80.75 85 LEU A CA 1
ATOM 665 C C . LEU A 1 85 ? -5.111 -6.821 16.262 1.00 80.75 85 LEU A C 1
ATOM 667 O O . LEU A 1 85 ? -5.357 -8.018 16.113 1.00 80.75 85 LEU A O 1
ATOM 671 N N . PHE A 1 86 ? -5.604 -5.887 15.453 1.00 78.94 86 PHE A N 1
ATOM 672 C CA . PHE A 1 86 ? -6.364 -6.199 14.246 1.00 78.94 86 PHE A CA 1
ATOM 673 C C . PHE A 1 86 ? -6.079 -5.174 13.138 1.00 78.94 86 PHE A C 1
ATOM 675 O O . PHE A 1 86 ? -5.806 -4.009 13.447 1.00 78.94 86 PHE A O 1
ATOM 682 N N . PRO A 1 87 ? -6.142 -5.582 11.859 1.00 74.00 87 PRO A N 1
ATOM 683 C CA . PRO A 1 87 ? -6.015 -4.664 10.733 1.00 74.00 87 PRO A CA 1
ATOM 684 C C . PRO A 1 87 ? -7.230 -3.731 10.685 1.00 74.00 87 PRO A C 1
ATOM 686 O O . PRO A 1 87 ? -8.376 -4.186 10.742 1.00 74.00 87 PRO A O 1
ATOM 689 N N . THR A 1 88 ? -6.995 -2.421 10.620 1.00 68.81 88 THR A N 1
ATOM 690 C CA . THR A 1 88 ? -8.059 -1.421 10.522 1.00 68.81 88 THR A CA 1
ATOM 691 C C . THR A 1 88 ? -8.083 -0.764 9.149 1.00 68.81 88 THR A C 1
ATOM 693 O O . THR A 1 88 ? -7.106 -0.178 8.690 1.00 68.81 88 THR A O 1
ATOM 696 N N . ASP A 1 89 ? -9.246 -0.831 8.506 1.00 64.75 89 ASP A N 1
ATOM 697 C CA . ASP A 1 89 ? -9.555 -0.039 7.324 1.00 64.75 89 ASP A CA 1
ATOM 698 C C . ASP A 1 89 ? -10.256 1.248 7.780 1.00 64.75 89 ASP A C 1
ATOM 700 O O . ASP A 1 89 ? -11.448 1.271 8.100 1.00 64.75 89 ASP A O 1
ATOM 704 N N . GLY A 1 90 ? -9.497 2.341 7.869 1.00 67.81 90 GLY A N 1
ATOM 705 C CA . GLY A 1 90 ? -10.020 3.652 8.261 1.00 67.81 90 GLY A CA 1
ATOM 706 C C . GLY A 1 90 ? -10.233 3.814 9.773 1.00 67.81 90 GLY A C 1
ATOM 707 O O . GLY A 1 90 ? -9.318 3.610 10.562 1.00 67.81 90 GLY A O 1
ATOM 708 N N . LYS A 1 91 ? -11.427 4.259 10.196 1.00 69.56 91 LYS A N 1
ATOM 709 C CA . LYS A 1 91 ? -11.728 4.641 11.597 1.00 69.56 91 LYS A CA 1
ATOM 710 C C . LYS A 1 91 ? -12.262 3.485 12.459 1.00 69.56 91 LYS A C 1
ATOM 712 O O . LYS A 1 91 ? -12.914 3.723 13.477 1.00 69.56 91 LYS A O 1
ATOM 717 N N . ARG A 1 92 ? -12.057 2.227 12.059 1.00 78.31 92 ARG A N 1
ATOM 718 C CA . ARG A 1 92 ? -12.579 1.071 12.802 1.00 78.31 92 ARG A CA 1
ATOM 719 C C 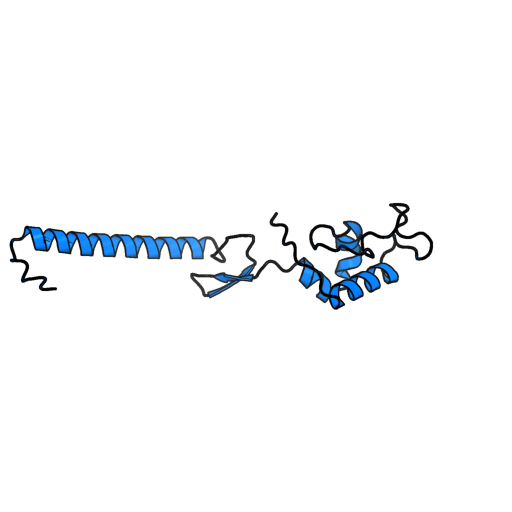. ARG A 1 92 ? -11.788 0.871 14.101 1.00 78.31 92 ARG A C 1
ATOM 721 O O . ARG A 1 92 ? -10.563 0.844 14.094 1.00 78.31 92 AR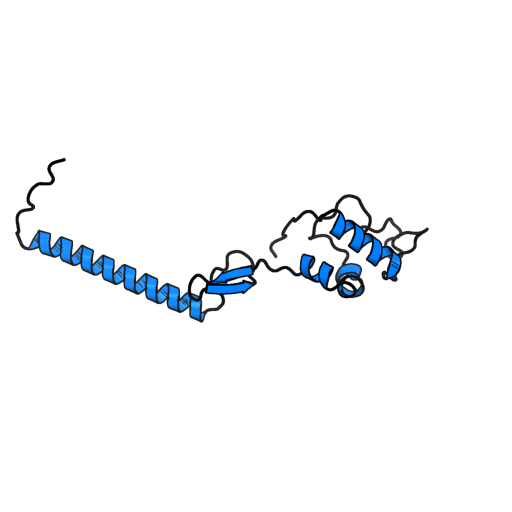G A O 1
ATOM 728 N N . VAL A 1 93 ? -12.509 0.714 15.215 1.00 85.69 93 VAL A N 1
ATOM 729 C CA . VAL A 1 93 ? -11.940 0.681 16.584 1.00 85.69 93 VAL A CA 1
ATOM 730 C C . VAL A 1 93 ? -12.083 -0.682 17.281 1.00 85.69 93 VAL A C 1
ATOM 732 O O . VAL A 1 93 ? -11.512 -0.908 18.350 1.00 85.69 93 VAL A O 1
ATOM 735 N N . TYR A 1 94 ? -12.855 -1.595 16.685 1.00 88.19 94 TYR A N 1
ATOM 736 C CA . TYR A 1 94 ? -13.149 -2.920 17.231 1.00 88.19 94 TYR A CA 1
ATOM 737 C C . TYR A 1 94 ? -12.823 -4.018 16.218 1.00 88.19 94 TYR A C 1
ATOM 739 O O . TYR A 1 94 ? -13.191 -3.918 15.043 1.00 88.19 94 TYR A O 1
ATOM 747 N N . CYS A 1 95 ? -12.204 -5.102 16.692 1.00 84.94 95 CYS A N 1
ATOM 748 C CA . CYS A 1 95 ? -11.777 -6.218 15.844 1.00 84.94 95 CYS A CA 1
ATOM 749 C C . CYS A 1 95 ? -12.941 -7.020 15.244 1.00 84.94 95 CYS A C 1
ATOM 751 O O . CYS A 1 95 ? -12.788 -7.625 14.191 1.00 84.94 95 CYS A O 1
ATOM 753 N N . SER A 1 96 ? -14.129 -6.995 15.852 1.00 86.38 96 SER A N 1
ATOM 754 C CA . SER A 1 96 ? -15.316 -7.728 15.393 1.00 86.38 96 SER A CA 1
ATOM 755 C C . SER A 1 96 ? -16.605 -6.997 15.769 1.00 86.38 96 SER A C 1
ATOM 757 O O . SER A 1 96 ? -16.600 -6.152 16.670 1.00 86.38 96 SER A O 1
ATOM 759 N N . GLN A 1 97 ? -17.720 -7.342 15.111 1.00 87.25 97 GLN A N 1
ATOM 760 C CA . GLN A 1 97 ? -19.038 -6.829 15.507 1.00 87.25 97 GLN A CA 1
ATOM 761 C C . GLN A 1 97 ? -19.382 -7.207 16.949 1.00 87.25 97 GLN A C 1
ATOM 763 O O . GLN A 1 97 ? -19.860 -6.360 17.695 1.00 87.25 97 GLN A O 1
ATOM 768 N N . ARG A 1 98 ? -19.017 -8.418 17.385 1.00 91.56 98 ARG A N 1
ATOM 769 C CA . ARG A 1 98 ? -19.192 -8.855 18.777 1.00 91.56 98 ARG A CA 1
ATOM 770 C C . ARG A 1 98 ? -18.526 -7.897 19.768 1.00 91.56 98 ARG A C 1
ATOM 772 O O . ARG A 1 98 ? -19.167 -7.438 20.706 1.00 91.56 98 ARG A O 1
ATOM 779 N N . CYS A 1 99 ? -17.267 -7.523 19.526 1.00 90.50 99 CYS A N 1
ATOM 780 C CA . CYS A 1 99 ? -16.562 -6.559 20.376 1.00 90.50 99 CYS A CA 1
ATOM 781 C C . CYS A 1 99 ? -17.202 -5.161 20.355 1.00 90.50 99 CYS A C 1
ATOM 783 O O . CYS A 1 99 ? -17.220 -4.483 21.383 1.00 90.50 99 CYS A O 1
ATOM 785 N N . ALA A 1 100 ? -17.739 -4.729 19.210 1.00 90.44 100 ALA A N 1
ATOM 786 C CA . ALA A 1 100 ? -18.442 -3.454 19.097 1.00 90.44 100 ALA A CA 1
ATOM 787 C C . ALA A 1 100 ? -19.779 -3.459 19.863 1.00 90.44 100 ALA A C 1
ATOM 789 O O . ALA A 1 100 ? -20.108 -2.488 20.546 1.00 90.44 100 ALA A O 1
ATOM 790 N N . GLU A 1 101 ? -20.537 -4.551 19.786 1.00 93.50 101 GLU A N 1
ATOM 791 C CA . GLU A 1 101 ? -21.800 -4.722 20.504 1.00 93.50 101 GLU A CA 1
ATOM 792 C C . GLU A 1 101 ? -21.600 -4.796 22.012 1.00 93.50 101 GLU A C 1
ATOM 794 O O . GLU A 1 101 ? -22.312 -4.127 22.758 1.00 93.50 101 GLU A O 1
ATOM 799 N N . GLU A 1 102 ? -20.614 -5.557 22.482 1.00 92.81 102 GLU A N 1
ATOM 800 C CA . GLU A 1 102 ? -20.305 -5.621 23.909 1.00 92.81 102 GLU A CA 1
ATOM 801 C C . GLU A 1 102 ? -19.892 -4.256 24.463 1.00 92.81 102 GLU A C 1
ATOM 803 O O . GLU A 1 102 ? -20.339 -3.862 25.543 1.00 92.81 102 GLU A O 1
ATOM 808 N N . ALA A 1 103 ? -19.069 -3.509 23.720 1.00 92.69 103 ALA A N 1
ATOM 809 C CA . ALA A 1 103 ? -18.705 -2.150 24.095 1.00 92.69 103 ALA A CA 1
ATOM 810 C C . ALA A 1 103 ? -19.941 -1.236 24.152 1.00 92.69 103 ALA A C 1
ATOM 812 O O . ALA A 1 103 ? -20.100 -0.477 25.111 1.00 92.69 103 ALA A O 1
ATOM 813 N N . ARG A 1 104 ? -20.860 -1.355 23.183 1.00 92.62 104 ARG A N 1
ATOM 814 C CA . ARG A 1 104 ? -22.129 -0.613 23.172 1.00 92.62 104 ARG A CA 1
ATOM 815 C C . ARG A 1 104 ? -23.002 -0.967 24.377 1.00 92.62 104 ARG A C 1
ATOM 817 O O . ARG A 1 104 ? -23.473 -0.066 25.061 1.00 92.62 104 ARG A O 1
ATOM 824 N N . ARG A 1 105 ? -23.152 -2.256 24.700 1.00 92.25 105 ARG A N 1
ATOM 825 C CA . ARG A 1 105 ? -23.903 -2.729 25.879 1.00 92.25 105 ARG A CA 1
ATOM 826 C C . ARG A 1 105 ? -23.326 -2.163 27.178 1.00 92.25 105 ARG A C 1
ATOM 828 O O . ARG A 1 105 ? -24.087 -1.656 28.002 1.00 92.25 105 ARG A O 1
ATOM 835 N N . LYS A 1 106 ? -21.996 -2.177 27.343 1.00 91.56 106 LYS A N 1
ATOM 836 C CA . LYS A 1 106 ? -21.313 -1.575 28.505 1.00 91.56 106 LYS A CA 1
ATOM 837 C C . LYS A 1 106 ? -21.590 -0.070 28.614 1.00 91.56 106 LYS A C 1
ATOM 839 O O . LYS A 1 106 ? -21.933 0.405 29.695 1.00 91.56 106 LYS A O 1
ATOM 844 N N . GLN A 1 107 ? -21.500 0.671 27.507 1.00 90.81 107 GLN A N 1
ATO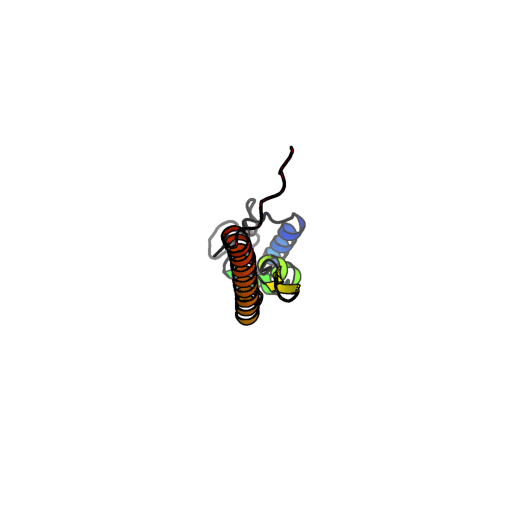M 845 C CA . GLN A 1 107 ? -21.791 2.111 27.481 1.00 90.81 107 GLN A CA 1
ATOM 846 C C . GLN A 1 107 ? -23.256 2.414 27.818 1.00 90.81 107 GLN A C 1
ATOM 848 O O . GLN A 1 107 ? -23.530 3.303 28.623 1.00 90.81 107 GLN A O 1
ATOM 853 N N . THR A 1 108 ? -24.203 1.654 27.261 1.00 93.00 108 THR A N 1
ATOM 854 C CA . THR A 1 108 ? -25.629 1.797 27.579 1.00 93.00 108 THR A CA 1
ATOM 855 C C . THR A 1 108 ? -25.895 1.517 29.056 1.00 93.00 108 THR A C 1
ATOM 857 O O . THR A 1 108 ? -26.586 2.303 29.703 1.00 93.00 108 THR A O 1
ATOM 860 N N . ALA A 1 109 ? -25.310 0.455 29.619 1.00 92.50 109 ALA A N 1
ATOM 861 C CA . ALA A 1 109 ? -25.448 0.133 31.037 1.00 92.50 109 ALA A CA 1
ATOM 862 C C . ALA A 1 109 ? -24.889 1.247 31.936 1.00 92.50 109 ALA A C 1
ATOM 864 O O . ALA A 1 109 ? -25.562 1.664 32.877 1.00 92.50 109 ALA A O 1
ATOM 865 N N . ALA A 1 110 ? -23.704 1.782 31.622 1.00 92.88 110 ALA A N 1
ATOM 866 C CA . ALA A 1 110 ? -23.118 2.908 32.349 1.00 92.88 110 ALA A CA 1
ATOM 867 C C . ALA A 1 110 ? -23.994 4.170 32.260 1.00 92.88 110 ALA A C 1
ATOM 869 O O . ALA A 1 110 ? -24.230 4.831 33.270 1.00 92.88 110 ALA A O 1
ATOM 870 N N . ARG A 1 111 ? -24.549 4.470 31.076 1.00 91.94 111 ARG A N 1
ATOM 871 C CA . ARG A 1 111 ? -25.479 5.593 30.882 1.00 91.94 111 ARG A CA 1
ATOM 872 C C . ARG A 1 111 ? -26.729 5.444 31.747 1.00 91.94 111 ARG A C 1
ATOM 874 O O . ARG A 1 111 ? -27.134 6.403 32.395 1.00 91.94 111 ARG A O 1
ATOM 881 N N . VAL A 1 112 ? -27.332 4.254 31.770 1.00 92.25 112 VAL A N 1
ATOM 882 C CA . VAL A 1 112 ? -28.531 3.974 32.575 1.00 92.25 112 VAL A CA 1
ATOM 883 C C . VAL A 1 112 ? -28.222 4.048 34.071 1.00 92.25 112 VAL A C 1
ATOM 885 O O . VAL A 1 112 ? -29.012 4.631 34.807 1.00 92.25 112 VAL A O 1
ATOM 888 N N . ARG A 1 113 ? -27.073 3.527 34.527 1.00 89.75 113 ARG A N 1
ATOM 889 C CA . ARG A 1 113 ? -26.629 3.664 35.927 1.00 89.75 113 ARG A CA 1
ATOM 890 C C . ARG A 1 113 ? -26.487 5.133 36.323 1.00 89.75 113 ARG A C 1
ATOM 892 O O . ARG A 1 113 ? -27.133 5.552 37.275 1.00 89.75 113 ARG A O 1
ATOM 899 N N . LYS A 1 114 ? -25.777 5.933 35.521 1.00 88.75 114 LYS A N 1
ATOM 900 C CA . LYS A 1 114 ? -25.618 7.377 35.755 1.00 88.75 114 LYS A CA 1
ATOM 901 C C . LYS A 1 114 ? -26.956 8.122 35.751 1.00 88.75 114 LYS A C 1
ATOM 903 O O . LYS A 1 114 ? -27.168 9.006 36.572 1.00 88.75 114 LYS A O 1
ATOM 908 N N . TYR A 1 115 ? -27.873 7.766 34.848 1.00 85.50 115 TYR A N 1
ATOM 909 C CA . TYR A 1 115 ? -29.216 8.350 34.825 1.00 85.50 115 TYR A CA 1
ATOM 910 C C . TYR A 1 115 ? -29.995 8.018 36.103 1.00 85.50 115 TYR A C 1
ATOM 912 O O . TYR A 1 115 ? -30.595 8.911 36.689 1.00 85.50 115 TYR A O 1
ATOM 920 N N . ARG A 1 116 ? -29.944 6.765 36.576 1.00 81.81 116 ARG A N 1
ATOM 921 C CA . ARG A 1 116 ? -30.579 6.348 37.837 1.00 81.81 116 ARG A CA 1
ATOM 922 C C . ARG A 1 116 ? -29.962 7.036 39.051 1.00 81.81 116 ARG A C 1
ATOM 924 O O . ARG A 1 116 ? -30.702 7.501 39.903 1.00 81.81 116 ARG A O 1
ATOM 931 N N . GLU A 1 117 ? -28.639 7.148 39.119 1.00 81.19 117 GLU A N 1
ATOM 932 C CA . GLU A 1 117 ? -27.938 7.878 40.184 1.00 81.19 117 GLU A CA 1
ATOM 933 C C . GLU A 1 117 ? -28.318 9.361 40.198 1.00 81.19 117 GLU A C 1
ATOM 935 O O . GLU A 1 117 ? -28.593 9.922 41.257 1.00 81.19 117 GLU A O 1
ATOM 940 N N . ASN A 1 118 ? -28.385 9.997 39.025 1.00 75.75 118 ASN A N 1
ATOM 941 C CA . ASN A 1 118 ? -28.776 11.398 38.917 1.00 75.75 118 ASN A CA 1
ATOM 942 C C . ASN A 1 118 ? -30.263 11.606 39.243 1.00 75.75 118 ASN A C 1
ATOM 944 O O . ASN A 1 118 ? -30.609 12.571 39.914 1.00 75.75 118 ASN A O 1
ATOM 948 N N . ASN A 1 119 ? -31.134 10.680 38.829 1.00 72.38 119 ASN A N 1
ATOM 949 C CA . ASN A 1 119 ? -32.555 10.716 39.166 1.00 72.38 119 ASN A CA 1
ATOM 950 C C . ASN A 1 119 ? -32.779 10.465 40.666 1.00 72.38 119 ASN A C 1
ATOM 952 O O . ASN A 1 119 ? -33.544 11.178 41.296 1.00 72.38 119 ASN A O 1
ATOM 956 N N . ASN A 1 120 ? -32.043 9.537 41.283 1.00 63.75 120 ASN A N 1
ATOM 957 C CA . ASN A 1 120 ? -32.056 9.348 42.735 1.00 63.75 120 ASN A CA 1
ATOM 958 C C . ASN A 1 120 ? -31.506 10.573 43.480 1.00 63.75 120 ASN A C 1
ATOM 960 O O . ASN A 1 120 ? -32.042 10.923 44.526 1.00 63.75 120 ASN A O 1
ATOM 964 N N . ARG A 1 121 ? -30.494 11.269 42.941 1.00 57.72 121 ARG A N 1
ATOM 965 C CA . ARG A 1 121 ? -30.037 12.570 43.463 1.00 57.72 121 ARG A CA 1
ATOM 966 C C . ARG A 1 121 ? -31.121 13.649 43.370 1.00 57.72 121 ARG A C 1
ATOM 968 O O . ARG A 1 121 ? -31.300 14.384 44.334 1.00 57.72 121 ARG A O 1
ATOM 975 N N . CYS A 1 122 ? -31.852 13.739 42.258 1.00 53.47 122 CYS A N 1
ATOM 976 C CA . CYS A 1 122 ? -32.985 14.664 42.111 1.00 53.47 122 CYS A CA 1
ATOM 977 C C . CYS A 1 122 ? -34.170 14.288 43.015 1.00 53.47 122 CYS A C 1
ATOM 979 O O . CYS A 1 122 ? -34.764 15.164 43.631 1.00 53.47 122 CYS A O 1
ATOM 981 N N . ASN A 1 123 ? -34.482 13.001 43.168 1.00 53.06 123 ASN A N 1
ATOM 982 C CA . ASN A 1 123 ? -35.549 12.532 44.055 1.00 53.06 123 ASN A CA 1
ATOM 983 C C . ASN A 1 123 ? -35.189 12.713 45.538 1.00 53.06 123 ASN A C 1
ATOM 985 O O . ASN A 1 123 ? -36.054 13.054 46.337 1.00 53.06 123 ASN A O 1
ATOM 989 N N . ALA A 1 124 ? -33.915 12.573 45.916 1.00 50.31 124 ALA A N 1
ATOM 990 C CA . ALA A 1 124 ? -33.440 12.931 47.254 1.00 50.31 124 ALA A CA 1
ATOM 991 C C . ALA A 1 124 ? -33.577 14.441 47.534 1.00 50.31 124 ALA A C 1
ATOM 993 O O . ALA A 1 124 ? -33.860 14.824 48.666 1.00 50.31 124 ALA A O 1
ATOM 994 N N . PHE A 1 125 ? -33.430 15.284 46.504 1.00 45.81 125 PHE A N 1
ATOM 995 C CA . PHE A 1 125 ? -33.684 16.728 46.573 1.00 45.81 125 PHE A CA 1
ATOM 996 C C . PHE A 1 125 ? -35.188 17.042 46.721 1.00 45.81 125 PHE A C 1
ATOM 998 O O . PHE A 1 125 ? -35.557 17.964 47.441 1.00 45.81 125 PHE A O 1
ATOM 1005 N N . ALA A 1 126 ? -36.062 16.243 46.097 1.00 50.44 126 ALA A N 1
ATOM 1006 C CA . ALA A 1 126 ? -37.520 16.392 46.168 1.00 50.44 126 ALA A CA 1
ATOM 1007 C C . ALA A 1 126 ? -38.152 15.870 47.480 1.00 50.44 126 ALA A C 1
ATOM 1009 O O . ALA A 1 126 ? -39.267 16.260 47.811 1.00 50.44 126 ALA A O 1
ATOM 1010 N N . LEU A 1 127 ? -37.448 15.030 48.253 1.00 52.03 127 LEU A N 1
ATOM 1011 C CA . LEU A 1 127 ? -37.913 14.469 49.536 1.00 52.03 127 LEU A CA 1
ATOM 1012 C C . LEU A 1 127 ? -37.519 15.306 50.776 1.00 52.03 127 LEU A C 1
ATOM 1014 O O . LEU A 1 127 ? -37.540 14.800 51.896 1.00 52.03 127 LEU A O 1
ATOM 1018 N N . GLY A 1 128 ? -37.179 16.590 50.604 1.00 49.75 128 GLY A N 1
ATOM 1019 C CA . GLY A 1 128 ? -37.188 17.564 51.706 1.00 49.75 128 GLY A CA 1
ATOM 1020 C C . GLY A 1 128 ? -36.048 17.468 52.727 1.00 49.75 128 GLY A C 1
ATOM 1021 O O . GLY A 1 128 ? -36.244 17.825 53.886 1.00 49.75 128 GLY A O 1
ATOM 1022 N N . LYS A 1 129 ? -34.845 17.025 52.337 1.00 49.78 129 LYS A N 1
ATOM 1023 C CA . LYS A 1 129 ? -33.650 17.206 53.185 1.00 49.78 129 LYS A CA 1
ATOM 1024 C C . LYS A 1 129 ? -32.935 18.513 52.811 1.00 49.78 129 LYS A C 1
ATOM 1026 O O . LYS A 1 129 ? -32.611 18.687 51.635 1.00 49.78 129 LYS A O 1
ATOM 1031 N N . PRO A 1 130 ? -32.683 19.433 53.766 1.00 39.34 130 PRO A N 1
ATOM 1032 C CA . PRO A 1 130 ? -32.069 20.720 53.463 1.00 39.34 130 PRO A CA 1
ATOM 1033 C C . PRO A 1 130 ? -30.652 20.504 52.933 1.00 39.34 130 PRO A C 1
ATOM 1035 O O . PRO A 1 130 ? -29.837 19.812 53.544 1.00 39.34 130 PRO A O 1
ATOM 1038 N N . CYS A 1 131 ? -30.369 21.088 51.770 1.00 42.22 131 CYS A N 1
ATOM 1039 C CA . CYS A 1 131 ? -29.033 21.103 51.195 1.00 42.22 131 CYS A CA 1
ATOM 1040 C C . CYS A 1 131 ? -28.126 21.928 52.105 1.00 42.22 131 CYS A C 1
ATOM 1042 O O . CYS A 1 131 ? -28.178 23.156 52.090 1.00 42.22 131 CYS A O 1
ATOM 1044 N N . VAL A 1 132 ? -27.315 21.254 52.919 1.00 41.88 132 VAL A N 1
ATOM 1045 C CA . VAL A 1 132 ? -26.288 21.924 53.712 1.00 41.88 132 VAL A CA 1
ATOM 1046 C C . VAL A 1 132 ? -25.243 22.481 52.745 1.00 41.88 132 VAL A C 1
ATOM 1048 O O . VAL A 1 132 ? -24.559 21.735 52.050 1.00 41.88 132 VAL A O 1
ATOM 1051 N N . ALA A 1 133 ? -25.249 23.811 52.671 1.00 44.81 133 ALA A N 1
ATOM 1052 C CA . ALA A 1 133 ? -24.228 24.750 52.224 1.00 44.81 133 ALA A CA 1
ATOM 1053 C C . ALA A 1 133 ? -23.139 24.227 51.270 1.00 44.81 133 ALA A C 1
ATOM 1055 O O . ALA A 1 133 ? -22.174 23.580 51.672 1.00 44.81 133 ALA A O 1
ATOM 1056 N N . ARG A 1 134 ? -23.206 24.688 50.018 1.00 38.78 134 ARG A N 1
ATOM 1057 C CA . ARG A 1 134 ? -22.011 24.890 49.196 1.00 38.78 134 ARG A CA 1
ATOM 1058 C C . ARG A 1 134 ? -21.433 26.263 49.556 1.00 38.78 134 ARG A C 1
ATOM 1060 O O . ARG A 1 134 ? -21.817 27.263 48.959 1.00 38.78 134 ARG A O 1
ATOM 1067 N N . LEU A 1 135 ? -20.589 26.314 50.585 1.00 39.25 135 LEU A N 1
ATOM 1068 C CA . LEU A 1 135 ? -19.678 27.439 50.801 1.00 39.25 135 LEU A CA 1
ATOM 1069 C C . LEU A 1 135 ? -18.427 27.187 49.951 1.00 39.25 135 LEU A C 1
ATOM 1071 O O . LEU A 1 135 ? -17.735 26.205 50.195 1.00 39.25 135 LEU A O 1
ATOM 1075 N N . PHE A 1 136 ? -18.234 28.090 48.982 1.00 39.62 136 PHE A N 1
ATOM 1076 C CA . PHE A 1 136 ? -17.070 28.337 48.114 1.00 39.62 136 PHE A CA 1
ATOM 1077 C C . PHE A 1 136 ? -16.552 27.171 47.253 1.00 39.62 136 PHE A C 1
ATOM 1079 O O . PHE A 1 136 ? -15.917 26.230 47.768 1.00 39.62 136 PHE A O 1
#

Organism: NCBI:txid749906

Secondary structure (DSSP, 8-state):
-----PBPPHHHHHHHHHHHHHH-TTEETTTEETTTTB--TTTSS--BGGG--HHIIIIIGGG-HHHHHHHH-PPEEE-TTT--EEE-SSS---SSHHHHHHHHHHHHHHHHHHHHHHHHHHHHHHTT--------

Radius of gyration: 28.51 Å; chains: 1; bounding box: 56×40×78 Å